Protein AF-A0A9P1IBU9-F1 (afdb_monomer)

pLDDT: mean 77.07, std 14.39, range [34.91, 93.94]

Secondary structure (DSSP, 8-state):
--HHHHHTS-TTS--------HHHHHHHHTTS---HHHHHHHHHHHHHHHTT--HHHHHHHHHHHHHHHHHHTS----PPBPSSSSSBPPTT-TT---HHHHHHHHHHHT--BTTTTB--SS-TTSTT--

Organism: NCBI:txid860376

Sequence (130 aa):
MDPLEVSKQPHWISKPYFRLSEVAKESITQNGEQTFREKQKQKLAETAQAQGISMKKARKRERRQLCGKRVLEIKRAKFPPCSRCAQPAGQNCSLERCKKCCRFKCKHEKLDCKAHRYIFSENAEIAENC

Radius of gyration: 29.32 Å; Cα contacts (8 Å, |Δi|>4): 101; chains: 1; bounding box: 46×49×68 Å

Structure (mmCIF, N/CA/C/O backbone):
data_AF-A0A9P1IBU9-F1
#
_entry.id   AF-A0A9P1IBU9-F1
#
loop_
_atom_site.group_PDB
_atom_site.id
_atom_site.type_symbol
_atom_site.label_atom_id
_atom_site.label_alt_id
_atom_site.label_comp_id
_atom_site.label_asym_id
_atom_site.label_entity_id
_atom_site.label_seq_id
_atom_site.pdbx_PDB_ins_code
_atom_site.Cartn_x
_atom_site.Cartn_y
_atom_site.Cartn_z
_atom_site.occupancy
_atom_site.B_iso_or_equiv
_atom_site.auth_seq_id
_atom_site.auth_comp_id
_atom_site.auth_asym_id
_atom_site.auth_atom_id
_atom_site.pdbx_PDB_model_num
ATOM 1 N N . MET A 1 1 ? -6.271 32.875 24.740 1.00 63.75 1 MET A N 1
ATOM 2 C CA . MET A 1 1 ? -7.180 31.782 24.341 1.00 63.75 1 MET A CA 1
ATOM 3 C C . MET A 1 1 ? -7.237 30.797 25.486 1.00 63.75 1 MET A C 1
ATOM 5 O O . MET A 1 1 ? -6.176 30.341 25.897 1.00 63.75 1 MET A O 1
ATOM 9 N N . ASP A 1 2 ? -8.420 30.534 26.032 1.00 74.81 2 ASP A N 1
ATOM 10 C CA . ASP A 1 2 ? -8.591 29.551 27.103 1.00 74.81 2 ASP A CA 1
ATOM 11 C C . ASP A 1 2 ? -8.361 28.128 26.540 1.00 74.81 2 ASP A C 1
ATOM 13 O O . ASP A 1 2 ? -9.052 27.725 25.596 1.00 74.81 2 ASP A O 1
ATOM 17 N N . PR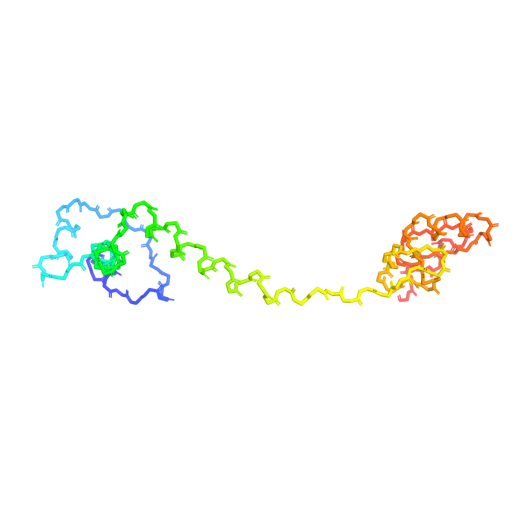O A 1 3 ? -7.393 27.348 27.066 1.00 70.88 3 PRO A N 1
ATOM 18 C CA . PRO A 1 3 ? -7.152 25.970 26.634 1.00 70.88 3 PRO A CA 1
ATOM 19 C C . PRO A 1 3 ? -8.393 25.069 26.708 1.00 70.88 3 PRO A C 1
ATOM 21 O O . PRO A 1 3 ? -8.520 24.138 25.906 1.00 70.88 3 PRO A O 1
ATOM 24 N N . LEU A 1 4 ? -9.315 25.338 27.640 1.00 72.69 4 LEU A N 1
ATOM 25 C CA . LEU A 1 4 ? -10.551 24.570 27.793 1.00 72.69 4 LEU A CA 1
ATOM 26 C C . LEU A 1 4 ? -11.506 24.799 26.622 1.00 72.69 4 LEU A C 1
ATOM 28 O O . LEU A 1 4 ? -12.096 23.848 26.111 1.00 72.69 4 LEU A O 1
ATOM 32 N N . GLU A 1 5 ? -11.619 26.033 26.148 1.00 76.12 5 GLU A N 1
ATOM 33 C CA . GLU A 1 5 ? -12.471 26.391 25.015 1.00 76.12 5 GLU A CA 1
ATOM 34 C C . GLU A 1 5 ? -11.946 25.785 23.704 1.00 76.12 5 GLU A C 1
ATOM 36 O O . GLU A 1 5 ? -12.693 25.153 22.955 1.00 76.12 5 GLU A O 1
ATOM 41 N N . VAL 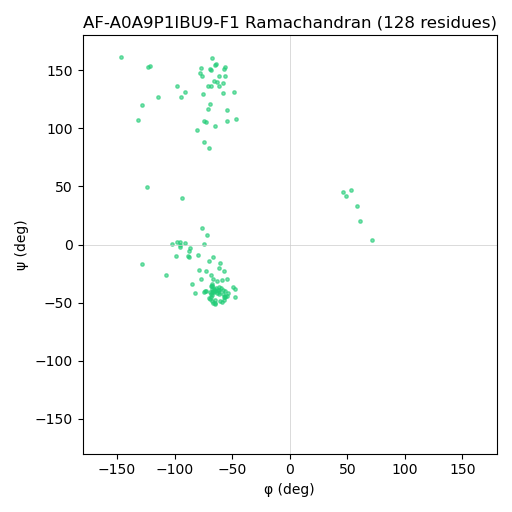A 1 6 ? -10.628 25.852 23.481 1.00 75.06 6 VAL A N 1
ATOM 42 C CA . VAL A 1 6 ? -9.962 25.233 22.318 1.00 75.06 6 VAL A CA 1
ATOM 43 C C . VAL A 1 6 ? -10.144 23.711 22.313 1.00 75.06 6 VAL A C 1
ATOM 45 O O . VAL A 1 6 ? -10.333 23.088 21.263 1.00 75.06 6 VAL A O 1
ATOM 48 N N . SER A 1 7 ? -10.134 23.083 23.492 1.00 71.06 7 SER A N 1
ATOM 49 C CA . SER A 1 7 ? -10.332 21.636 23.609 1.00 71.06 7 SER A CA 1
ATOM 50 C C . SER A 1 7 ? -11.720 21.182 23.132 1.00 71.06 7 SER A C 1
ATOM 52 O O . SER A 1 7 ? -11.822 20.101 22.542 1.00 71.06 7 SER A O 1
ATOM 54 N N . LYS A 1 8 ? -12.753 22.024 23.287 1.00 75.38 8 LYS A N 1
ATOM 55 C CA . LYS A 1 8 ? -14.153 21.743 22.917 1.00 75.38 8 LYS A CA 1
ATOM 56 C C . LYS A 1 8 ? -14.447 21.910 21.423 1.00 75.38 8 LYS A C 1
ATOM 58 O O . LYS A 1 8 ? -15.511 21.508 20.964 1.00 75.38 8 LYS A O 1
ATOM 63 N N . GLN A 1 9 ? -13.514 22.459 20.645 1.00 77.00 9 GLN A N 1
ATOM 64 C CA . GLN A 1 9 ? -13.711 22.657 19.208 1.00 77.00 9 GLN A CA 1
ATOM 65 C C . GLN A 1 9 ? -13.843 21.323 18.438 1.00 77.00 9 GLN A C 1
ATOM 67 O O . GLN A 1 9 ? -13.301 20.295 18.872 1.00 77.00 9 GLN A O 1
ATOM 72 N N . PRO A 1 10 ? -14.516 21.315 17.272 1.00 78.25 10 PRO A N 1
ATOM 73 C CA . PRO A 1 10 ? -14.648 20.126 16.435 1.00 78.25 10 PRO A CA 1
ATOM 74 C C . PRO A 1 10 ? -13.305 19.511 16.020 1.00 78.25 10 PRO A C 1
ATOM 76 O O . PRO A 1 10 ? -12.303 20.203 15.852 1.00 78.25 10 PRO A O 1
ATOM 79 N N . HIS A 1 11 ? -13.285 18.193 15.807 1.00 74.12 11 HIS A N 1
ATOM 80 C CA . HIS A 1 11 ? -12.054 17.447 15.510 1.00 74.12 11 HIS A CA 1
ATOM 81 C C . HIS A 1 11 ? -11.452 17.732 14.119 1.00 74.12 11 HIS A C 1
ATOM 83 O O . HIS A 1 11 ? -10.327 17.317 13.855 1.00 74.12 11 HIS A O 1
ATOM 89 N N . TRP A 1 12 ? -12.204 18.366 13.213 1.00 82.00 12 TRP A N 1
ATOM 90 C CA . TRP A 1 12 ? -11.754 18.732 11.863 1.00 82.00 12 TRP A CA 1
ATOM 91 C C . TRP A 1 12 ? -11.065 20.100 11.801 1.00 82.00 12 TRP A C 1
ATOM 93 O O . TRP A 1 12 ? -10.541 20.469 10.755 1.00 82.00 12 TRP A O 1
ATOM 103 N N . ILE A 1 13 ? -11.049 20.847 12.908 1.00 81.50 13 ILE A N 1
ATOM 104 C CA . ILE A 1 13 ? -10.257 22.070 13.046 1.00 81.50 13 ILE A CA 1
ATOM 105 C C . ILE A 1 13 ? -8.894 21.683 13.620 1.00 81.50 13 ILE A C 1
ATOM 107 O O . ILE A 1 13 ? -8.810 20.947 14.607 1.00 81.50 13 ILE A O 1
ATOM 111 N N . SER A 1 14 ? -7.815 22.172 13.008 1.00 77.75 14 SER A N 1
ATOM 112 C CA . SER A 1 14 ? -6.459 21.988 13.523 1.00 77.75 14 SER A CA 1
ATOM 113 C C . SER A 1 14 ? -6.315 22.706 14.864 1.00 77.75 14 SER A C 1
ATOM 115 O O . SER A 1 14 ? -6.181 23.929 14.913 1.00 77.75 14 SER A O 1
ATOM 117 N N . LYS A 1 15 ? -6.357 21.943 15.960 1.00 77.56 15 LYS A N 1
ATOM 118 C CA . LYS A 1 15 ? -6.180 22.491 17.305 1.00 77.56 15 LYS A CA 1
ATOM 119 C C . LYS A 1 15 ? -4.701 22.813 17.541 1.00 77.56 15 LYS A C 1
ATOM 121 O O . LYS A 1 15 ? -3.865 21.930 17.327 1.00 77.56 15 LYS A O 1
ATOM 126 N N . PRO A 1 16 ? -4.357 24.022 18.011 1.00 77.81 16 PRO A N 1
ATOM 127 C CA . PRO A 1 16 ? -3.016 24.293 18.517 1.00 77.81 16 PRO A CA 1
ATOM 128 C C . PRO A 1 16 ? -2.686 23.334 19.672 1.00 77.81 16 PRO A C 1
ATOM 130 O O . PRO A 1 16 ? -3.540 23.007 20.500 1.00 77.81 16 PRO A O 1
ATOM 133 N N . TYR A 1 17 ? -1.449 22.834 19.700 1.00 71.88 17 TYR A N 1
ATOM 134 C CA . TYR A 1 17 ? -1.026 21.852 20.696 1.00 71.88 17 TYR A CA 1
ATOM 135 C C . TYR A 1 17 ? -0.819 22.522 22.058 1.00 71.88 17 TYR A C 1
ATOM 137 O O . TYR A 1 17 ? 0.178 23.207 22.279 1.00 71.88 17 TYR A O 1
ATOM 145 N N . PHE A 1 18 ? -1.743 22.278 22.988 1.00 70.19 18 PHE A N 1
ATOM 146 C CA . PHE A 1 18 ? -1.601 22.645 24.394 1.00 70.19 18 PHE A CA 1
ATOM 147 C C . PHE A 1 18 ? -1.528 21.383 25.251 1.00 70.19 18 PHE A C 1
ATOM 149 O O . PHE A 1 18 ? -2.407 20.520 25.194 1.00 70.19 18 PHE A O 1
ATOM 156 N N . ARG A 1 19 ? -0.490 21.269 26.084 1.00 71.19 19 ARG A N 1
ATOM 157 C CA . ARG A 1 19 ? -0.448 20.244 27.130 1.00 71.19 19 ARG A CA 1
ATOM 158 C C . ARG A 1 19 ? -1.283 20.749 28.310 1.00 71.19 19 ARG A C 1
ATOM 160 O O . ARG A 1 19 ? -0.793 21.545 29.102 1.00 71.19 19 ARG A O 1
ATOM 167 N N . LEU A 1 20 ? -2.537 20.307 28.413 1.00 67.44 20 LEU A N 1
ATOM 168 C CA . LEU A 1 20 ? -3.380 20.628 29.569 1.00 67.44 20 LEU A CA 1
ATOM 169 C C . LEU A 1 20 ? -2.820 19.984 30.849 1.00 67.44 20 LEU A C 1
ATOM 171 O O . LEU A 1 20 ? -2.359 18.837 30.819 1.00 67.44 20 LEU A O 1
ATOM 175 N N . SER A 1 21 ? -2.882 20.718 31.963 1.00 71.31 21 SER A N 1
ATOM 176 C CA . SER A 1 21 ? -2.648 20.179 33.308 1.00 71.31 21 SER A CA 1
ATOM 177 C C . SER A 1 21 ? -3.724 19.143 33.659 1.00 71.31 21 SER A C 1
ATOM 179 O O . SER A 1 21 ? -4.819 19.179 33.100 1.00 71.31 21 SER A O 1
ATOM 181 N N . GLU A 1 22 ? -3.433 18.205 34.568 1.00 62.44 22 GLU A N 1
ATOM 182 C CA . GLU A 1 22 ? -4.385 17.139 34.944 1.00 62.44 22 GLU A CA 1
ATOM 183 C C . GLU A 1 22 ? -5.733 17.709 35.430 1.00 62.44 22 GLU A C 1
ATOM 185 O O . GLU A 1 22 ? -6.782 17.265 34.973 1.00 62.44 22 GLU A O 1
ATOM 190 N N . VAL A 1 23 ? -5.707 18.801 36.202 1.00 58.69 23 VAL A N 1
ATOM 191 C CA . VAL A 1 23 ? -6.901 19.528 36.680 1.00 58.69 23 VAL A CA 1
ATOM 192 C C . VAL A 1 23 ? -7.765 20.055 35.523 1.00 58.69 23 VAL A C 1
ATOM 194 O O . VAL A 1 23 ? -8.992 20.023 35.578 1.00 58.69 23 VAL A O 1
ATOM 197 N N . ALA A 1 24 ? -7.136 20.510 34.436 1.00 61.62 24 ALA A N 1
ATOM 198 C CA . ALA A 1 24 ? -7.848 20.993 33.257 1.00 61.62 24 ALA A CA 1
ATOM 199 C C . ALA A 1 24 ? -8.360 19.848 32.361 1.00 61.62 24 ALA A C 1
ATOM 201 O O . ALA A 1 24 ? -9.300 20.035 31.595 1.00 61.62 24 ALA A O 1
ATOM 202 N N . LYS A 1 25 ? -7.776 18.645 32.449 1.00 62.59 25 LYS A N 1
ATOM 203 C CA . LYS A 1 25 ? -8.345 17.447 31.807 1.00 62.59 25 LYS A CA 1
ATOM 204 C C . LYS A 1 25 ? -9.585 16.969 32.555 1.00 62.59 25 LYS A C 1
ATOM 206 O O . LYS A 1 25 ? -10.567 16.605 31.915 1.00 62.59 25 LYS A O 1
ATOM 211 N N . GLU A 1 26 ? -9.540 17.016 33.884 1.00 59.84 26 GLU A N 1
ATOM 212 C CA . GLU A 1 26 ? -10.663 16.667 34.752 1.00 59.84 26 GLU A CA 1
ATOM 213 C C . GLU A 1 26 ? -11.852 17.609 34.533 1.00 59.84 26 GLU A C 1
ATOM 215 O O . GLU A 1 26 ? -12.977 17.130 34.394 1.00 59.84 26 GLU A O 1
ATOM 220 N N . SER A 1 27 ? -11.624 18.920 34.384 1.00 60.50 27 SER A N 1
ATOM 221 C CA . SER A 1 27 ? -12.697 19.896 34.132 1.00 60.50 27 SER A CA 1
ATOM 222 C C . SER A 1 27 ? -13.364 19.770 32.756 1.00 60.50 27 SER A C 1
ATOM 224 O O . SER A 1 27 ? -14.545 20.080 32.615 1.00 60.50 27 SER A O 1
ATOM 226 N N . ILE A 1 28 ? -12.670 19.235 31.746 1.00 60.06 28 ILE A N 1
ATOM 227 C CA . ILE A 1 28 ? -13.284 18.873 30.454 1.00 60.06 28 ILE A CA 1
ATOM 228 C C . ILE A 1 28 ? -14.253 17.693 30.628 1.00 60.06 28 ILE A C 1
ATOM 230 O O . ILE A 1 28 ? -15.296 17.647 29.981 1.00 60.06 28 ILE A O 1
ATOM 234 N N . THR A 1 29 ? -13.927 16.751 31.514 1.00 59.31 29 THR A N 1
ATOM 235 C CA . THR A 1 29 ? -14.750 15.567 31.818 1.00 59.31 29 THR A CA 1
ATOM 236 C C . THR A 1 29 ? -15.790 15.782 32.924 1.00 59.31 29 THR A C 1
ATOM 238 O O . THR A 1 29 ? -16.661 14.934 33.105 1.00 59.31 29 THR A O 1
ATOM 241 N N . GLN A 1 30 ? -15.742 16.907 33.649 1.00 56.25 30 GLN A N 1
ATOM 242 C CA . GLN A 1 30 ? -16.601 17.192 34.812 1.00 56.25 30 GLN A CA 1
ATOM 243 C C . GLN A 1 30 ? -18.102 17.224 34.493 1.00 56.25 30 GLN A C 1
ATOM 245 O O . GLN A 1 30 ? -18.911 16.986 35.384 1.00 56.25 30 GLN A O 1
ATOM 250 N N . ASN A 1 31 ? -18.496 17.413 33.231 1.00 54.59 31 ASN A N 1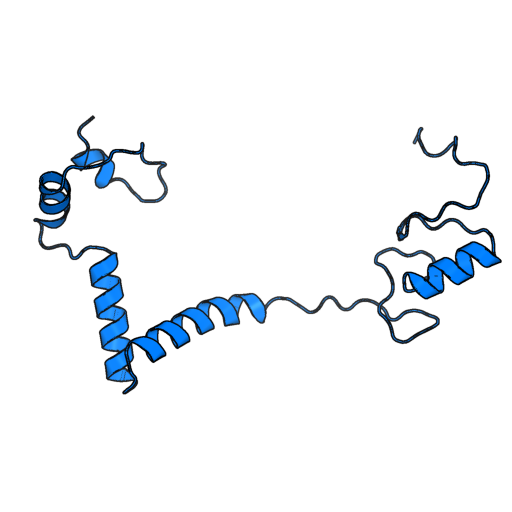
ATOM 251 C CA . ASN A 1 31 ? -19.903 17.365 32.815 1.00 54.59 31 ASN A CA 1
ATOM 252 C C . ASN A 1 31 ? -20.475 15.934 32.707 1.00 54.59 31 ASN A C 1
ATOM 254 O O . ASN A 1 31 ? -21.518 15.734 32.088 1.00 54.59 31 ASN A O 1
ATOM 258 N N . GLY A 1 32 ? -19.792 14.918 33.249 1.00 54.69 32 GLY A N 1
ATOM 259 C CA . GLY A 1 32 ? -20.234 13.520 33.182 1.00 54.69 32 GLY A CA 1
ATOM 260 C C . GLY A 1 32 ? -20.119 12.901 31.785 1.00 54.69 32 GLY A C 1
ATOM 261 O O . GLY A 1 32 ? -20.504 11.749 31.573 1.00 54.69 32 GLY A O 1
ATOM 262 N N . GLU A 1 33 ? -19.564 13.636 30.819 1.00 60.12 33 GLU A N 1
ATOM 263 C CA . GLU A 1 33 ? -19.248 13.085 29.515 1.00 60.12 33 GLU A CA 1
ATOM 264 C C . GLU A 1 33 ? -18.040 12.166 29.632 1.00 60.12 33 GLU A C 1
ATOM 266 O O . GLU A 1 33 ? -16.892 12.598 29.732 1.00 60.12 33 GLU A O 1
ATOM 271 N N . GLN A 1 34 ? -18.323 10.865 29.563 1.00 61.62 34 GLN A N 1
ATOM 272 C CA . GLN A 1 34 ? -17.300 9.853 29.360 1.00 61.62 34 GLN A CA 1
ATOM 273 C C . GLN A 1 34 ? -16.396 10.267 28.203 1.00 61.62 34 GLN A C 1
ATOM 275 O O . GLN A 1 34 ? -16.863 10.604 27.103 1.00 61.62 34 GLN A O 1
ATOM 280 N N . THR A 1 35 ? -15.091 10.187 28.436 1.00 71.75 35 THR A N 1
ATOM 281 C CA . THR A 1 35 ? -14.107 10.451 27.395 1.00 71.75 35 THR A CA 1
ATOM 282 C C . THR A 1 35 ? -14.368 9.543 26.195 1.00 71.75 35 THR A C 1
ATOM 284 O O . THR A 1 35 ? -14.854 8.416 26.324 1.00 71.75 35 THR A O 1
ATOM 287 N N . PHE A 1 36 ? -13.983 9.986 24.995 1.00 70.56 36 PHE A N 1
ATOM 288 C CA . PHE A 1 36 ? -14.056 9.144 23.794 1.00 70.56 36 PHE A CA 1
ATOM 289 C C . PHE A 1 36 ? -13.423 7.756 24.020 1.00 70.56 36 PHE A C 1
ATOM 291 O O . PHE A 1 36 ? -13.937 6.742 23.549 1.00 70.56 36 PHE A O 1
ATOM 298 N N . ARG A 1 37 ? -12.334 7.699 24.800 1.00 72.25 37 ARG A N 1
ATOM 299 C CA . ARG A 1 37 ? -11.652 6.451 25.169 1.00 72.25 37 ARG A CA 1
ATOM 300 C C . ARG A 1 37 ? -12.504 5.549 26.063 1.00 72.25 37 ARG A C 1
ATOM 302 O O . ARG A 1 37 ? -12.490 4.335 25.866 1.00 72.25 37 ARG A O 1
ATOM 309 N N . GLU A 1 38 ? -13.232 6.107 27.023 1.00 79.50 38 GLU A N 1
ATOM 310 C CA . GLU A 1 38 ? -14.129 5.350 27.904 1.00 79.50 38 GLU A CA 1
ATOM 311 C C . GLU A 1 38 ? -15.350 4.831 27.157 1.00 79.50 38 GLU A C 1
ATOM 313 O O . GLU A 1 38 ? -15.616 3.631 27.229 1.00 79.50 38 GLU A O 1
ATOM 318 N N . LYS A 1 39 ? -16.000 5.676 26.344 1.00 82.12 39 LYS A N 1
ATOM 319 C CA . LYS A 1 39 ? -17.105 5.265 25.459 1.00 82.12 39 LYS A CA 1
ATOM 320 C C . LYS A 1 39 ? -16.675 4.106 24.554 1.00 82.12 39 LYS A C 1
ATOM 322 O O . LYS A 1 39 ? -17.373 3.103 24.417 1.00 82.12 39 LYS A O 1
ATOM 327 N N . GLN A 1 40 ? -15.470 4.191 23.981 1.00 81.31 40 GLN A N 1
ATOM 328 C CA . GLN A 1 40 ? 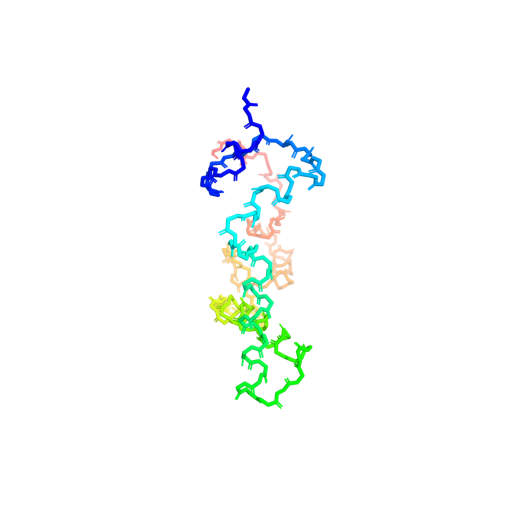-14.920 3.126 23.141 1.00 81.31 40 GLN A CA 1
ATOM 329 C C . GLN A 1 40 ? -14.615 1.844 23.937 1.00 81.31 40 GLN A C 1
ATOM 331 O O . GLN A 1 40 ? -14.842 0.737 23.445 1.00 81.31 40 GLN A O 1
ATOM 336 N N . LYS A 1 41 ? -14.119 1.968 25.176 1.00 86.12 41 LYS A N 1
ATOM 337 C CA . LYS A 1 41 ? -13.861 0.825 26.064 1.00 86.12 41 LYS A CA 1
ATOM 338 C C . LYS A 1 41 ? -15.160 0.119 26.468 1.00 86.12 41 LYS A C 1
ATOM 340 O O . LYS A 1 41 ? -15.165 -1.110 26.483 1.00 86.12 41 LYS A O 1
ATOM 345 N N . GLN A 1 42 ? -16.224 0.868 26.756 1.00 86.81 42 GLN A N 1
ATOM 346 C CA . GLN A 1 42 ? -17.544 0.328 27.098 1.00 86.81 42 GLN A CA 1
ATOM 347 C C . GLN A 1 42 ? -18.181 -0.396 25.916 1.00 86.81 42 GLN A C 1
ATOM 349 O O . GLN A 1 42 ? -18.487 -1.577 26.032 1.00 86.81 42 GLN A O 1
ATOM 354 N N . LYS A 1 43 ? -18.222 0.235 24.738 1.00 87.00 43 LYS A N 1
ATOM 355 C CA . LYS A 1 43 ? -18.719 -0.396 23.504 1.00 87.00 43 LYS A CA 1
ATOM 356 C C . LYS A 1 43 ? -18.022 -1.725 23.195 1.00 87.00 43 LYS A C 1
ATOM 358 O O . LYS A 1 43 ? -18.635 -2.712 22.783 1.00 87.00 43 LYS A O 1
ATOM 363 N N . LEU A 1 44 ? -16.706 -1.767 23.394 1.00 87.56 44 LEU A N 1
ATOM 364 C CA . LEU A 1 44 ? -15.923 -2.983 23.218 1.00 87.56 44 LEU A CA 1
ATOM 365 C C . LEU A 1 44 ? -16.257 -4.051 24.275 1.00 87.56 44 LEU A C 1
ATOM 367 O O . LEU A 1 44 ? -16.224 -5.240 23.956 1.00 87.56 44 LEU A O 1
ATOM 371 N N . ALA A 1 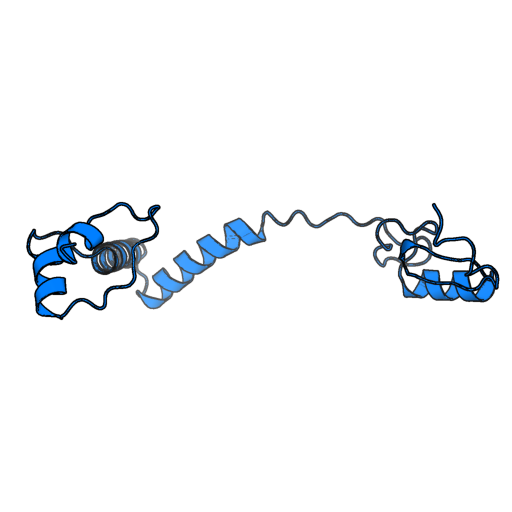45 ? -16.554 -3.644 25.511 1.00 89.06 45 ALA A N 1
ATOM 372 C CA . ALA A 1 45 ? -16.961 -4.542 26.588 1.00 89.06 45 ALA A CA 1
ATOM 373 C C . ALA A 1 45 ? -18.342 -5.152 26.329 1.00 89.06 45 ALA A C 1
ATOM 375 O O . ALA A 1 45 ? -18.480 -6.369 26.414 1.00 89.06 45 ALA A O 1
ATOM 376 N N . GLU A 1 46 ? -19.311 -4.347 25.899 1.00 91.12 46 GLU A N 1
ATOM 377 C CA . GLU A 1 46 ? -20.630 -4.814 25.451 1.00 91.12 46 GLU A CA 1
ATOM 378 C C . GLU A 1 46 ? -20.495 -5.814 24.299 1.00 91.12 46 GLU A C 1
ATOM 380 O O . GLU A 1 46 ? -21.071 -6.899 24.326 1.00 91.12 46 GLU A O 1
ATOM 385 N N . THR A 1 47 ? -19.642 -5.506 23.315 1.00 86.00 47 THR A N 1
ATOM 386 C CA . THR A 1 47 ? -19.367 -6.412 22.189 1.00 86.00 47 THR A CA 1
ATOM 387 C C . THR A 1 47 ? -18.749 -7.733 22.656 1.00 86.00 47 THR A C 1
ATOM 389 O O . THR A 1 47 ? -19.055 -8.792 22.108 1.00 86.00 47 THR A O 1
ATOM 392 N N . ALA A 1 48 ? -17.857 -7.688 23.647 1.00 90.62 48 ALA A N 1
ATOM 393 C CA . ALA A 1 48 ? -17.218 -8.874 24.204 1.00 90.62 48 ALA A CA 1
ATOM 394 C C . ALA A 1 48 ? -18.218 -9.754 24.972 1.00 90.62 48 ALA A C 1
ATOM 396 O O . ALA A 1 48 ? -18.211 -10.971 24.779 1.00 90.62 48 ALA A O 1
ATOM 397 N N . GLN A 1 49 ? -19.097 -9.139 25.771 1.00 90.50 49 GLN A N 1
ATOM 398 C CA . GLN A 1 49 ? -20.170 -9.816 26.503 1.00 90.50 49 GLN A CA 1
ATOM 399 C C . GLN A 1 49 ? -21.193 -10.442 25.552 1.00 90.50 49 GLN A C 1
ATOM 401 O O . GLN A 1 49 ? -21.431 -11.644 25.632 1.00 90.50 49 GLN A O 1
ATOM 406 N N . ALA A 1 50 ? -21.711 -9.675 24.588 1.00 90.00 50 ALA A N 1
ATOM 407 C CA . ALA A 1 50 ? -22.682 -10.156 23.604 1.00 90.00 50 ALA A CA 1
ATOM 408 C C . ALA A 1 50 ? -22.156 -11.336 22.769 1.00 90.00 50 ALA A C 1
ATOM 410 O O . ALA A 1 50 ? -22.919 -12.192 22.334 1.00 90.00 50 ALA A O 1
ATOM 411 N N . GLN A 1 51 ? -20.842 -11.393 22.535 1.00 87.44 51 GLN A N 1
ATOM 412 C CA . GLN A 1 51 ? -20.201 -12.465 21.771 1.00 87.44 51 GLN A CA 1
ATOM 413 C C . GLN A 1 51 ? -19.631 -13.591 22.647 1.00 87.44 51 GLN A C 1
ATOM 415 O O . GLN A 1 51 ? -19.066 -14.535 22.093 1.00 87.44 51 GLN A O 1
ATOM 420 N N . GLY A 1 52 ? -19.710 -13.489 23.980 1.00 90.75 52 GLY A N 1
ATOM 421 C CA . GLY A 1 52 ? -19.143 -14.475 24.906 1.00 90.75 52 GLY A CA 1
ATOM 422 C C . GLY A 1 52 ? -17.630 -14.675 24.746 1.00 90.75 52 GLY A C 1
ATOM 423 O O . GLY A 1 52 ? -17.120 -15.786 24.881 1.00 90.75 52 GLY A O 1
ATOM 424 N N . ILE A 1 53 ? -16.887 -13.624 24.383 1.00 90.19 53 ILE A N 1
ATOM 425 C CA . ILE A 1 53 ? -15.443 -13.701 24.121 1.00 90.19 53 ILE A CA 1
ATOM 426 C C . ILE A 1 53 ? -14.649 -12.770 25.030 1.00 90.19 53 ILE A C 1
ATOM 428 O O . ILE A 1 53 ? -15.106 -11.710 25.433 1.00 90.19 53 ILE A O 1
ATOM 432 N N . SER A 1 54 ? -13.384 -13.118 25.274 1.00 91.12 54 SER A N 1
ATOM 433 C CA . SER A 1 54 ? -12.443 -12.224 25.956 1.00 91.12 54 SER A CA 1
ATOM 434 C C . SER A 1 54 ? -12.316 -10.869 25.245 1.00 91.12 54 SER A C 1
ATOM 436 O O . SER A 1 54 ? -12.243 -10.801 24.012 1.00 91.12 54 SER A O 1
ATOM 438 N N . MET A 1 55 ? -12.130 -9.802 26.031 1.00 88.88 55 MET A N 1
ATOM 439 C CA . MET A 1 55 ? -11.814 -8.447 25.559 1.00 88.88 55 MET A CA 1
ATOM 440 C C . MET A 1 55 ? -10.679 -8.417 24.528 1.00 88.88 55 MET A C 1
ATOM 442 O O . MET A 1 55 ? -10.733 -7.673 23.548 1.00 88.88 55 MET A O 1
ATOM 446 N N . LYS A 1 56 ? -9.648 -9.256 24.700 1.00 88.19 56 LYS A N 1
ATOM 447 C CA . LYS A 1 56 ? -8.517 -9.342 23.760 1.00 88.19 56 LYS A CA 1
ATOM 448 C C . LYS A 1 56 ? -8.962 -9.867 22.391 1.00 88.19 56 LYS A C 1
ATOM 450 O O . LYS A 1 56 ? -8.492 -9.390 21.356 1.00 88.19 56 LYS A O 1
ATOM 455 N N . LYS A 1 57 ? -9.887 -10.830 22.377 1.00 86.44 57 LYS A N 1
ATOM 456 C CA . LYS A 1 57 ? -10.444 -11.434 21.159 1.00 86.44 57 LYS A CA 1
ATOM 457 C C . LYS A 1 57 ? -11.413 -10.473 20.463 1.00 86.44 57 LYS A C 1
ATOM 459 O O . LYS A 1 57 ? -11.318 -10.340 19.244 1.00 86.44 57 LYS A O 1
ATOM 464 N N . ALA A 1 58 ? -12.235 -9.742 21.221 1.00 88.31 58 ALA A N 1
ATOM 465 C CA . ALA A 1 58 ? -13.097 -8.679 20.696 1.00 88.31 58 ALA A CA 1
ATOM 466 C C . ALA A 1 58 ? -12.274 -7.576 20.003 1.00 88.31 58 ALA A C 1
ATOM 468 O O . ALA A 1 58 ? -12.490 -7.306 18.821 1.00 88.31 58 ALA A O 1
ATOM 469 N N . ARG A 1 59 ? -11.219 -7.063 20.663 1.00 88.25 59 ARG A N 1
ATOM 470 C CA . ARG A 1 59 ? -10.287 -6.070 20.075 1.00 88.25 59 ARG A CA 1
ATOM 471 C C . ARG A 1 59 ? -9.653 -6.562 18.779 1.00 88.25 59 ARG A C 1
ATOM 473 O O . ARG A 1 59 ? -9.528 -5.821 17.805 1.00 88.25 59 ARG A O 1
ATOM 480 N N . LYS A 1 60 ? -9.213 -7.824 18.764 1.00 87.75 60 LYS A N 1
ATOM 481 C CA . LYS A 1 60 ? -8.578 -8.432 17.588 1.00 87.75 60 LYS A CA 1
ATOM 482 C C . LYS A 1 60 ? -9.561 -8.550 16.423 1.00 87.75 60 LYS A C 1
ATOM 484 O O . LYS A 1 60 ? -9.168 -8.332 15.279 1.00 87.75 60 LYS A O 1
ATOM 489 N N . ARG A 1 61 ? -10.819 -8.898 16.702 1.00 84.06 61 ARG A N 1
ATOM 490 C CA . ARG A 1 61 ? -11.881 -9.040 15.700 1.00 84.06 61 ARG A CA 1
ATOM 491 C C . ARG A 1 61 ? -12.279 -7.688 15.106 1.00 84.06 61 ARG A C 1
ATOM 493 O O . ARG A 1 61 ? -12.290 -7.580 13.886 1.00 84.06 61 ARG A O 1
ATOM 500 N N . GLU A 1 62 ? -12.496 -6.666 15.931 1.00 83.75 62 GLU A N 1
ATOM 501 C CA . GLU A 1 62 ? -12.780 -5.295 15.477 1.00 83.75 62 GLU A CA 1
ATOM 502 C C . GLU A 1 62 ? -11.661 -4.765 14.562 1.00 83.75 62 GLU A C 1
ATOM 504 O O . GLU A 1 62 ? -11.913 -4.336 13.434 1.00 83.75 62 GLU A O 1
ATOM 509 N N . ARG A 1 63 ? -10.395 -4.919 14.979 1.00 82.00 63 ARG A N 1
ATOM 510 C CA . ARG A 1 63 ? -9.232 -4.553 14.153 1.00 82.00 63 ARG A CA 1
ATOM 511 C C . ARG A 1 63 ? -9.215 -5.294 12.813 1.00 82.00 63 ARG A C 1
ATOM 513 O O . ARG A 1 63 ? -8.935 -4.694 11.780 1.00 82.00 63 ARG A O 1
ATOM 520 N N . ARG A 1 64 ? -9.521 -6.596 12.813 1.00 79.75 64 ARG A N 1
ATOM 521 C CA . ARG A 1 64 ? -9.576 -7.407 11.586 1.00 79.75 64 ARG A CA 1
ATOM 522 C C . ARG A 1 64 ? -10.720 -7.001 10.663 1.00 79.75 64 ARG A C 1
ATOM 524 O O . ARG A 1 64 ? -10.515 -7.049 9.460 1.00 79.75 64 ARG A O 1
ATOM 531 N N . GLN A 1 65 ? -11.873 -6.573 11.176 1.00 75.19 65 GLN A N 1
ATOM 532 C CA . GLN A 1 65 ? -12.965 -6.055 10.340 1.00 75.19 65 GLN A CA 1
ATOM 533 C C . GLN A 1 65 ? -12.564 -4.751 9.629 1.00 75.19 65 GLN A C 1
ATOM 535 O O . GLN A 1 65 ? -12.825 -4.598 8.436 1.00 75.19 65 GLN A O 1
ATOM 540 N N . LEU A 1 66 ? -11.847 -3.855 10.319 1.00 62.62 66 LEU A N 1
ATOM 541 C CA . LEU A 1 66 ? -11.311 -2.612 9.737 1.00 62.62 66 LEU A CA 1
ATOM 542 C C . LEU A 1 66 ? -10.224 -2.855 8.676 1.00 62.62 66 LEU A C 1
ATOM 544 O O . LEU A 1 66 ? -10.048 -2.043 7.764 1.00 62.62 66 LEU A O 1
ATOM 548 N N . CYS A 1 67 ? -9.469 -3.948 8.798 1.00 59.12 67 CYS A N 1
ATOM 549 C CA . CYS A 1 67 ? -8.491 -4.366 7.792 1.00 59.12 67 CYS A CA 1
ATOM 550 C C . CYS A 1 67 ? -9.145 -5.146 6.643 1.00 59.12 67 CYS A C 1
ATOM 552 O O . CYS A 1 67 ? -8.828 -4.895 5.490 1.00 59.12 67 CYS A O 1
ATOM 554 N N . GLY A 1 68 ? -10.081 -6.052 6.933 1.00 57.19 68 GLY A N 1
ATOM 555 C CA . GLY A 1 68 ? -10.733 -6.913 5.945 1.00 57.19 68 GLY A CA 1
ATOM 556 C C . GLY A 1 68 ? -11.511 -6.128 4.894 1.00 57.19 68 GLY A C 1
ATOM 557 O O . GLY A 1 68 ? -11.376 -6.419 3.712 1.00 57.19 68 GLY A O 1
ATOM 558 N N . LYS A 1 69 ? -12.228 -5.068 5.298 1.00 57.81 69 LYS A N 1
ATOM 559 C CA . LYS A 1 69 ? -12.910 -4.173 4.348 1.00 57.81 69 LYS A CA 1
ATOM 560 C C . LYS A 1 69 ? -11.932 -3.476 3.390 1.00 57.81 69 LYS A C 1
ATOM 562 O O . LYS A 1 69 ? -12.216 -3.389 2.208 1.00 57.81 69 LYS A O 1
ATOM 567 N N . ARG A 1 70 ? -10.752 -3.060 3.872 1.00 53.28 70 ARG A N 1
ATOM 568 C CA . ARG A 1 70 ? -9.717 -2.410 3.042 1.00 53.28 70 ARG A CA 1
ATOM 569 C C . ARG A 1 70 ? -8.926 -3.378 2.159 1.00 53.28 70 ARG A C 1
ATOM 571 O O . ARG A 1 70 ? -8.447 -2.981 1.108 1.00 53.28 70 ARG A O 1
ATOM 578 N N . VAL A 1 71 ? -8.754 -4.630 2.588 1.00 55.19 71 VAL A N 1
ATOM 579 C CA . VAL A 1 71 ? -7.928 -5.621 1.872 1.00 55.19 71 VAL A CA 1
ATOM 580 C C . VAL A 1 71 ? -8.711 -6.325 0.764 1.00 55.19 71 VAL A C 1
ATOM 582 O O . VAL A 1 71 ? -8.135 -6.633 -0.276 1.00 55.19 71 VAL A O 1
ATOM 585 N N . LEU A 1 72 ? -10.013 -6.561 0.951 1.00 55.66 72 LEU A N 1
ATOM 586 C CA . LEU A 1 72 ? -10.843 -7.237 -0.054 1.00 55.66 72 LEU A CA 1
ATOM 587 C C . LEU A 1 72 ? -11.139 -6.359 -1.279 1.00 55.66 72 LEU A C 1
ATOM 589 O O . LEU A 1 72 ? -11.393 -6.885 -2.358 1.00 55.66 72 LEU A O 1
ATOM 593 N N . GLU A 1 73 ? -11.061 -5.037 -1.130 1.00 56.84 73 GLU A N 1
ATOM 594 C CA . GLU A 1 73 ? -11.327 -4.082 -2.210 1.00 56.84 73 GLU A CA 1
ATOM 595 C C . GLU A 1 73 ? -10.104 -3.779 -3.084 1.00 56.84 73 GLU A C 1
ATOM 597 O O . GLU A 1 73 ? -10.224 -3.088 -4.098 1.00 56.84 73 GLU A O 1
ATOM 602 N N . ILE A 1 74 ? -8.930 -4.338 -2.752 1.00 58.66 74 ILE A N 1
ATOM 603 C CA . ILE A 1 74 ? -7.786 -4.352 -3.666 1.00 58.66 74 ILE A CA 1
ATOM 604 C C . ILE A 1 74 ? -8.151 -5.316 -4.794 1.00 58.66 74 ILE A C 1
ATOM 606 O O . ILE A 1 74 ? -7.805 -6.500 -4.779 1.00 58.66 74 ILE A O 1
ATOM 610 N N . LYS A 1 75 ? -8.898 -4.798 -5.774 1.00 61.50 75 LYS A N 1
ATOM 611 C CA . LYS A 1 75 ? -9.126 -5.424 -7.071 1.00 61.50 75 LYS A CA 1
ATOM 612 C C . LYS A 1 75 ? -7.760 -5.883 -7.551 1.00 61.50 75 LYS A C 1
ATOM 614 O O . LYS A 1 75 ? -6.901 -5.057 -7.853 1.00 61.50 75 LYS A O 1
ATOM 619 N N . ARG A 1 76 ? -7.529 -7.198 -7.547 1.00 63.69 76 ARG A N 1
ATOM 620 C CA . ARG A 1 76 ? -6.304 -7.789 -8.085 1.00 63.69 76 ARG A CA 1
ATOM 621 C C . ARG A 1 76 ? -6.185 -7.270 -9.510 1.00 63.69 76 ARG A C 1
ATOM 623 O O . ARG A 1 76 ? -6.989 -7.660 -10.355 1.00 63.69 76 ARG A O 1
ATOM 630 N N . ALA A 1 77 ? -5.265 -6.337 -9.744 1.00 66.62 77 ALA A N 1
ATOM 631 C CA . ALA A 1 77 ? -5.044 -5.793 -11.070 1.00 66.62 77 ALA A CA 1
ATOM 632 C C . ALA A 1 77 ? -4.773 -6.985 -11.994 1.00 66.62 77 ALA A C 1
ATOM 634 O O . ALA A 1 77 ? -3.842 -7.760 -11.762 1.00 66.62 77 ALA A O 1
ATOM 635 N N . LYS A 1 78 ? -5.661 -7.202 -12.970 1.00 72.88 78 LYS A N 1
ATOM 636 C CA . LYS A 1 78 ? -5.511 -8.274 -13.953 1.00 72.88 78 LYS A CA 1
ATOM 637 C C . LYS A 1 78 ? -4.421 -7.830 -14.919 1.00 72.88 78 LYS A C 1
ATOM 639 O O . LYS A 1 78 ? -4.698 -7.147 -15.897 1.00 72.88 78 LYS A O 1
ATOM 644 N N . PHE A 1 79 ? -3.173 -8.147 -14.595 1.00 80.38 79 PHE A N 1
ATOM 645 C CA . PHE A 1 79 ? -2.068 -7.947 -15.522 1.00 80.38 79 PHE A CA 1
ATOM 646 C C . PHE A 1 79 ? -2.187 -8.967 -16.659 1.00 80.38 79 PHE A C 1
ATOM 648 O O . PHE A 1 79 ? -2.453 -10.141 -16.374 1.00 80.38 79 PHE A O 1
ATOM 655 N N . PRO A 1 80 ? -1.984 -8.560 -17.922 1.00 86.19 80 PRO A N 1
ATOM 656 C CA . PRO A 1 80 ? -1.930 -9.511 -19.019 1.00 86.19 80 PRO A CA 1
ATOM 657 C C . PRO A 1 80 ? -0.767 -10.496 -18.802 1.00 86.19 80 PRO A C 1
ATOM 659 O O . PRO A 1 80 ? 0.267 -10.112 -18.241 1.00 86.19 80 PRO A O 1
ATOM 662 N N . PRO A 1 81 ? -0.916 -11.773 -19.189 1.00 90.38 81 PRO A N 1
ATOM 663 C CA . PRO A 1 81 ? 0.171 -12.739 -19.107 1.00 90.38 81 PRO A CA 1
ATOM 664 C C . PRO A 1 81 ? 1.281 -12.387 -20.107 1.00 90.38 81 PRO A C 1
ATOM 666 O O . PRO A 1 81 ? 1.037 -11.808 -21.160 1.00 90.38 81 PRO A O 1
ATOM 669 N N . CYS A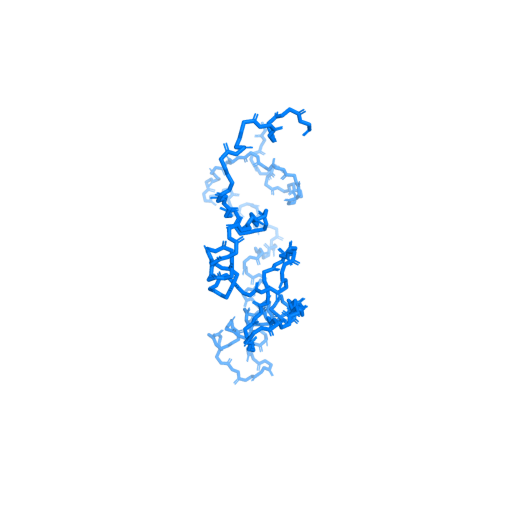 1 82 ? 2.521 -12.736 -19.779 1.00 93.31 82 CYS A N 1
ATOM 670 C CA . CYS A 1 82 ? 3.664 -12.546 -20.664 1.00 93.31 82 CYS A CA 1
ATOM 671 C C . CYS A 1 82 ? 3.571 -13.481 -21.882 1.00 93.31 82 CYS A C 1
ATOM 673 O O . CYS A 1 82 ? 3.357 -14.681 -21.742 1.00 93.31 82 CYS A O 1
ATOM 675 N N . SER A 1 83 ? 3.860 -12.966 -23.079 1.00 89.88 83 SER A N 1
ATOM 676 C CA . SER A 1 83 ? 3.802 -13.753 -24.326 1.00 89.88 83 SER A CA 1
ATOM 677 C C . SER A 1 83 ? 4.748 -14.966 -24.382 1.00 89.88 83 SER A C 1
ATOM 679 O O . SER A 1 83 ? 4.580 -15.835 -25.230 1.00 89.88 83 SER A O 1
ATOM 681 N N . ARG A 1 84 ? 5.756 -15.049 -23.498 1.00 91.25 84 ARG A N 1
ATOM 682 C CA . ARG A 1 84 ? 6.689 -16.194 -23.397 1.00 91.25 84 ARG A CA 1
ATOM 683 C C . ARG A 1 84 ? 6.466 -17.070 -22.160 1.00 91.25 84 ARG A C 1
ATOM 685 O O . ARG A 1 84 ? 6.877 -18.224 -22.165 1.00 91.25 84 ARG A O 1
ATOM 692 N N . CYS A 1 85 ? 5.909 -16.536 -21.074 1.00 91.25 85 CYS A N 1
ATOM 693 C CA . CYS A 1 85 ? 5.758 -17.282 -19.821 1.00 91.25 85 CYS A CA 1
ATOM 694 C C . CYS A 1 85 ? 4.488 -16.870 -19.074 1.00 91.25 85 CYS A C 1
ATOM 696 O O . CYS A 1 85 ? 3.987 -15.774 -19.260 1.00 91.25 85 CYS A O 1
ATOM 698 N N . ALA A 1 86 ? 4.012 -17.690 -18.138 1.00 88.31 86 ALA A N 1
ATOM 699 C CA . ALA A 1 86 ? 2.801 -17.390 -17.365 1.00 88.31 86 ALA A CA 1
ATOM 700 C C . ALA A 1 86 ? 2.961 -16.264 -16.312 1.00 88.31 86 ALA A C 1
ATOM 702 O O . ALA A 1 86 ? 2.071 -16.046 -15.493 1.00 88.31 86 ALA A O 1
ATOM 703 N N . GLN A 1 87 ? 4.096 -15.553 -16.287 1.00 90.12 87 GLN A N 1
ATOM 704 C CA . GLN A 1 87 ? 4.284 -14.408 -15.391 1.00 90.12 87 GLN A CA 1
ATOM 705 C C . GLN A 1 87 ? 3.543 -13.176 -15.928 1.00 90.12 87 GLN A C 1
ATOM 707 O O . GLN A 1 87 ? 3.429 -13.033 -17.143 1.00 90.12 87 GLN A O 1
ATOM 712 N N . PRO A 1 88 ? 3.100 -12.244 -15.068 1.00 91.06 88 PRO A N 1
ATOM 713 C CA . PRO A 1 88 ? 2.472 -11.009 -15.526 1.00 91.06 88 PRO A CA 1
ATOM 714 C C . PRO A 1 88 ? 3.438 -10.181 -16.387 1.00 91.06 88 PRO A C 1
ATOM 716 O O . PRO A 1 88 ? 4.626 -10.039 -16.066 1.00 91.06 88 PRO A O 1
ATOM 719 N N . ALA A 1 89 ? 2.928 -9.644 -17.492 1.00 92.06 89 ALA A N 1
ATOM 720 C CA . ALA A 1 89 ? 3.645 -8.698 -18.329 1.00 92.06 89 ALA A CA 1
ATOM 721 C C . ALA A 1 89 ? 3.817 -7.355 -17.604 1.00 92.06 89 ALA A C 1
ATOM 723 O O . ALA A 1 89 ? 3.009 -6.972 -16.753 1.00 92.06 89 ALA A O 1
ATOM 724 N N . GLY A 1 90 ? 4.896 -6.641 -17.933 1.00 87.38 90 GLY A N 1
ATOM 725 C CA . GLY A 1 90 ? 5.095 -5.283 -17.433 1.00 87.38 90 GLY A CA 1
ATOM 726 C C . GLY A 1 90 ? 3.997 -4.353 -17.949 1.00 87.38 90 GLY A C 1
ATOM 727 O O . GLY A 1 90 ? 3.608 -4.446 -19.114 1.00 87.38 90 GLY A O 1
ATOM 728 N N . GLN A 1 91 ? 3.512 -3.447 -17.097 1.00 85.50 91 GLN A N 1
ATOM 729 C CA . GLN A 1 91 ? 2.567 -2.414 -17.528 1.00 85.50 91 GLN A CA 1
ATOM 730 C C . GLN A 1 91 ? 3.192 -1.591 -18.657 1.00 85.50 91 GLN A C 1
ATOM 732 O O . GLN A 1 91 ? 4.335 -1.151 -18.541 1.00 85.50 91 GLN A O 1
ATOM 737 N N . ASN A 1 92 ? 2.445 -1.414 -19.747 1.00 86.06 92 ASN A N 1
ATOM 738 C CA . ASN A 1 92 ? 2.854 -0.655 -20.933 1.00 86.06 92 ASN A CA 1
ATOM 739 C C . ASN A 1 92 ? 4.105 -1.200 -21.652 1.00 86.06 92 ASN A C 1
ATOM 741 O O . ASN A 1 92 ? 4.754 -0.479 -22.408 1.00 86.06 92 ASN A O 1
ATOM 745 N N . CYS A 1 93 ? 4.475 -2.468 -21.437 1.00 90.31 93 CYS A N 1
ATOM 746 C CA . CYS A 1 93 ? 5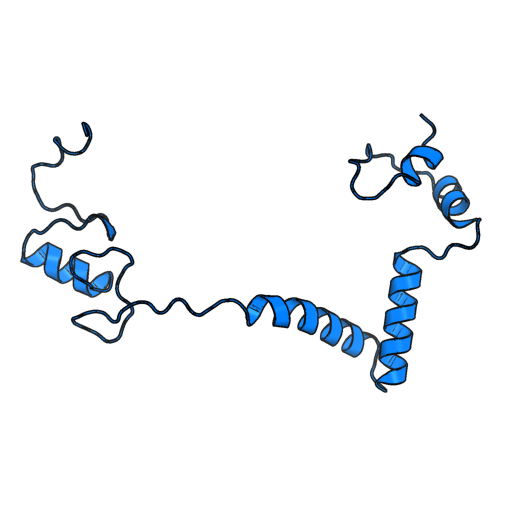.550 -3.094 -22.201 1.00 90.31 93 CYS A CA 1
ATOM 747 C C . CYS A 1 93 ? 5.102 -3.336 -23.647 1.00 90.31 93 CYS A C 1
ATOM 749 O O . CYS A 1 93 ? 4.242 -4.178 -23.880 1.00 90.31 93 CYS A O 1
ATOM 751 N N . SER A 1 94 ? 5.753 -2.684 -24.617 1.00 87.75 94 SER A N 1
ATOM 752 C CA . SER A 1 94 ? 5.478 -2.850 -26.057 1.00 87.75 94 SER A CA 1
ATOM 753 C C . SER A 1 94 ? 5.609 -4.294 -26.554 1.00 87.75 94 SER A C 1
ATOM 755 O O . SER A 1 94 ? 5.050 -4.648 -27.581 1.00 87.75 94 SER A O 1
ATOM 757 N N . LEU A 1 95 ? 6.365 -5.132 -25.836 1.00 88.12 95 LEU A N 1
ATOM 758 C CA . LEU A 1 95 ? 6.579 -6.542 -26.168 1.00 88.12 95 LEU A CA 1
ATOM 759 C C . LEU A 1 95 ? 5.659 -7.496 -25.388 1.00 88.12 95 LEU A C 1
ATOM 761 O O . LEU A 1 95 ? 5.843 -8.709 -25.501 1.00 88.12 95 LEU A O 1
ATOM 765 N N . GLU A 1 96 ? 4.753 -6.970 -24.551 1.00 91.75 96 GLU A N 1
ATOM 766 C CA . GLU A 1 96 ? 3.838 -7.735 -23.688 1.00 91.75 96 GLU A CA 1
ATOM 767 C C . GLU A 1 96 ? 4.556 -8.867 -22.933 1.00 91.75 96 GLU A C 1
ATOM 769 O O . GLU A 1 96 ? 4.145 -10.029 -22.901 1.00 91.75 96 GLU A O 1
ATOM 774 N N . ARG A 1 97 ? 5.725 -8.543 -22.368 1.00 93.12 97 ARG A N 1
ATOM 775 C CA . ARG A 1 97 ? 6.611 -9.506 -21.702 1.00 93.12 97 ARG A CA 1
ATOM 776 C C . ARG A 1 97 ? 6.897 -9.105 -20.269 1.00 93.12 97 ARG A C 1
ATOM 778 O O . ARG A 1 97 ? 6.914 -7.929 -19.916 1.00 93.12 97 ARG A O 1
ATOM 785 N N . CYS A 1 98 ? 7.180 -10.100 -19.430 1.00 93.94 98 CYS A N 1
ATOM 786 C CA . CYS A 1 98 ? 7.735 -9.856 -18.104 1.00 93.94 98 CYS A CA 1
ATOM 787 C C . CYS A 1 98 ? 9.164 -9.304 -18.226 1.00 93.94 98 CYS A C 1
ATOM 789 O O . CYS A 1 98 ? 9.843 -9.522 -19.233 1.00 93.94 98 CYS A O 1
ATOM 791 N N . LYS A 1 99 ? 9.668 -8.659 -17.170 1.00 92.31 99 LYS A N 1
ATOM 792 C CA . LYS A 1 99 ? 11.009 -8.046 -17.135 1.00 92.31 99 LYS A CA 1
ATOM 793 C C . LYS A 1 99 ? 12.124 -8.972 -17.650 1.00 92.31 99 LYS A C 1
ATOM 795 O O . LYS A 1 99 ? 12.951 -8.557 -18.455 1.00 92.31 99 LYS A O 1
ATOM 800 N N . LYS A 1 100 ? 12.131 -10.244 -17.231 1.00 93.25 100 LYS A N 1
ATOM 801 C CA . LYS A 1 100 ? 13.159 -11.228 -17.630 1.00 93.25 100 LYS A CA 1
ATOM 802 C C . LYS A 1 100 ? 13.078 -11.571 -19.120 1.00 93.25 100 LYS A C 1
ATOM 804 O O . LYS A 1 100 ? 14.086 -11.520 -19.821 1.00 93.25 100 LYS A O 1
ATOM 809 N N . CYS A 1 101 ? 11.876 -11.885 -19.606 1.00 93.81 101 CYS A N 1
ATOM 810 C CA . CYS A 1 101 ? 11.654 -12.241 -21.008 1.00 93.81 101 CYS A CA 1
ATOM 811 C C . CYS A 1 101 ? 11.857 -11.046 -21.945 1.00 93.81 101 CYS A C 1
ATOM 813 O O . CYS A 1 101 ? 12.380 -11.220 -23.044 1.00 93.81 101 CYS A O 1
ATOM 815 N N . CYS A 1 102 ? 11.472 -9.848 -21.500 1.00 93.81 102 CYS A N 1
ATOM 816 C CA . CYS A 1 102 ? 11.691 -8.603 -22.221 1.00 93.81 102 CYS A CA 1
ATOM 817 C C . CYS A 1 102 ? 13.186 -8.302 -22.338 1.00 93.81 102 CYS A C 1
ATOM 819 O O . CYS A 1 102 ? 13.655 -8.075 -23.443 1.00 93.81 102 CYS A O 1
ATOM 821 N N . ARG A 1 103 ? 13.958 -8.396 -21.243 1.00 9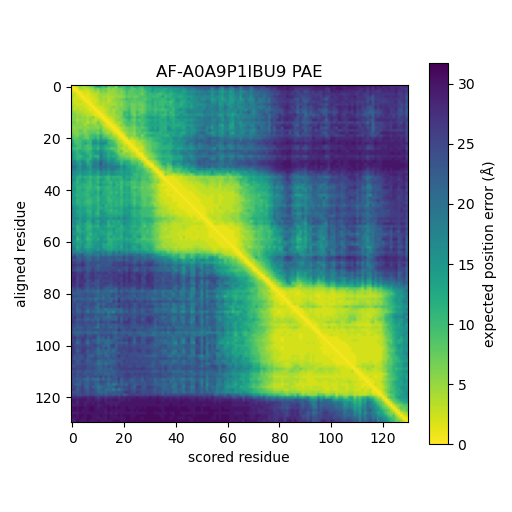2.19 103 ARG A N 1
ATOM 822 C CA . ARG A 1 103 ? 15.415 -8.179 -21.269 1.00 92.19 103 ARG A CA 1
ATOM 823 C C . ARG A 1 103 ? 16.121 -9.097 -22.261 1.00 92.19 103 ARG A C 1
ATOM 825 O O . ARG A 1 103 ? 16.987 -8.639 -22.994 1.00 92.19 103 ARG A O 1
ATOM 832 N N . PHE A 1 104 ? 15.766 -10.383 -22.269 1.00 93.31 104 PHE A N 1
ATOM 833 C CA . PHE A 1 104 ? 16.356 -11.353 -23.193 1.00 93.31 104 PHE A CA 1
ATOM 834 C C . PHE A 1 104 ? 16.090 -10.970 -24.653 1.00 93.31 104 PHE A C 1
ATOM 836 O O . PHE A 1 104 ? 17.024 -10.919 -25.445 1.00 93.31 104 PHE A O 1
ATOM 843 N N . LYS A 1 105 ? 14.829 -10.657 -24.981 1.00 91.25 105 LYS A N 1
ATOM 844 C CA . LYS A 1 105 ? 14.423 -10.280 -26.340 1.00 91.25 105 LYS A CA 1
ATOM 845 C C . LYS A 1 105 ? 15.079 -8.968 -26.777 1.00 91.25 105 LYS A C 1
ATOM 847 O O . LYS A 1 105 ? 15.744 -8.941 -27.802 1.00 91.25 105 LYS A O 1
ATOM 852 N N . CYS A 1 106 ? 14.989 -7.929 -25.949 1.00 91.81 106 CYS A N 1
ATOM 853 C CA . CYS A 1 106 ? 15.609 -6.633 -26.209 1.00 91.81 106 CYS A CA 1
ATOM 854 C C . CYS A 1 106 ? 17.129 -6.732 -26.391 1.00 91.81 106 CYS A C 1
ATOM 856 O O . CYS A 1 106 ? 17.667 -6.100 -27.288 1.00 91.81 106 CYS A O 1
ATOM 858 N N . LYS A 1 107 ? 17.820 -7.568 -25.602 1.00 90.12 107 LYS A N 1
ATOM 859 C CA . LYS A 1 107 ? 19.266 -7.786 -25.757 1.00 90.12 107 LYS A CA 1
ATOM 860 C C . LYS A 1 107 ? 19.609 -8.502 -27.069 1.00 90.12 107 LYS A C 1
ATOM 862 O O . LYS A 1 107 ? 20.611 -8.168 -27.687 1.00 90.12 107 LYS A O 1
ATOM 867 N N . HIS A 1 108 ? 18.820 -9.502 -27.463 1.00 90.19 108 HIS A N 1
ATOM 868 C CA . HIS A 1 108 ? 19.082 -10.299 -28.664 1.00 90.19 108 HIS A CA 1
ATOM 869 C C . HIS A 1 108 ? 18.763 -9.531 -29.954 1.00 90.19 108 HIS A C 1
ATOM 871 O O . HIS A 1 108 ? 19.511 -9.602 -30.919 1.00 90.19 108 HIS A O 1
ATOM 877 N N . GLU A 1 109 ? 17.661 -8.783 -29.958 1.00 88.38 109 GLU A N 1
ATOM 878 C CA . GLU A 1 109 ? 17.167 -8.039 -31.124 1.00 88.38 109 GLU A CA 1
ATOM 879 C C . GLU A 1 109 ? 17.620 -6.564 -31.123 1.00 88.38 109 GLU A C 1
ATOM 881 O O . GLU A 1 109 ? 17.235 -5.813 -32.010 1.00 88.38 109 GLU A O 1
ATOM 886 N N . LYS A 1 110 ? 18.424 -6.142 -30.130 1.00 87.31 110 LYS A N 1
ATOM 887 C CA . LYS A 1 110 ? 18.858 -4.747 -29.896 1.00 87.31 110 LYS A CA 1
ATOM 888 C C . LYS A 1 110 ? 17.697 -3.737 -29.917 1.00 87.31 110 LYS A C 1
ATOM 890 O O . LYS A 1 110 ? 17.806 -2.654 -30.478 1.00 87.31 110 LYS A O 1
ATOM 895 N N . LEU A 1 111 ? 16.575 -4.108 -29.299 1.00 87.56 111 LEU A N 1
ATOM 896 C CA . LEU A 1 111 ? 15.365 -3.285 -29.233 1.00 87.56 111 LEU A CA 1
ATOM 897 C C . LEU A 1 111 ? 15.269 -2.531 -27.913 1.00 87.56 111 LEU A C 1
ATOM 899 O O . LEU A 1 111 ? 15.401 -3.128 -26.842 1.00 87.56 111 LEU A O 1
ATOM 903 N N . ASP A 1 112 ? 14.893 -1.263 -27.980 1.00 89.81 112 ASP A N 1
ATOM 904 C CA . ASP A 1 112 ? 14.646 -0.455 -26.791 1.00 89.81 112 ASP A CA 1
ATOM 905 C C . ASP A 1 112 ? 13.280 -0.769 -26.169 1.00 89.81 112 ASP A C 1
ATOM 907 O O . ASP A 1 112 ? 12.304 -1.103 -26.844 1.00 89.81 112 ASP A O 1
ATOM 911 N N . CYS A 1 113 ? 13.183 -0.655 -24.846 1.00 90.31 113 CYS A N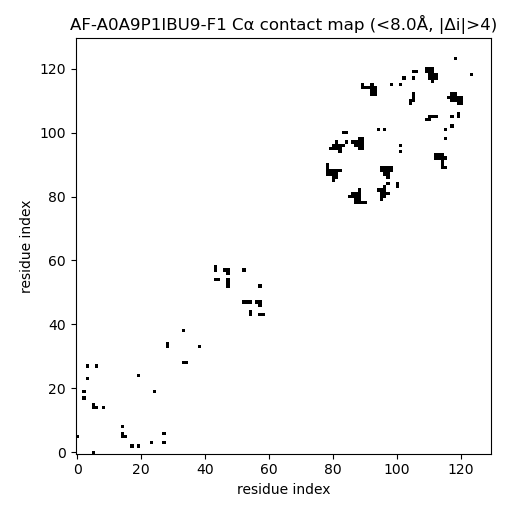 1
ATOM 912 C CA . CYS A 1 113 ? 11.930 -0.833 -24.122 1.00 90.31 113 CYS A CA 1
ATOM 913 C C . CYS A 1 113 ? 11.718 0.312 -23.136 1.00 90.31 113 CYS A C 1
ATOM 915 O O . CYS A 1 113 ? 12.334 0.328 -22.069 1.00 90.31 113 CYS A O 1
ATOM 917 N N . LYS A 1 114 ? 10.776 1.215 -23.441 1.00 89.62 114 LYS A N 1
ATOM 918 C CA . LYS A 1 114 ? 10.422 2.351 -22.570 1.00 89.62 114 LYS A CA 1
ATOM 919 C C . LYS A 1 114 ? 9.892 1.898 -21.202 1.00 89.62 114 LYS A C 1
ATOM 921 O O . LYS A 1 114 ? 10.328 2.404 -20.175 1.00 89.62 114 LYS A O 1
ATOM 926 N N . ALA A 1 115 ? 9.033 0.875 -21.165 1.00 90.06 115 ALA A N 1
ATOM 927 C CA . ALA A 1 115 ? 8.443 0.374 -19.917 1.00 90.06 115 ALA A CA 1
ATOM 928 C C . ALA A 1 115 ? 9.466 -0.223 -18.935 1.00 90.06 115 ALA A C 1
ATOM 930 O O . ALA A 1 115 ? 9.340 -0.063 -17.722 1.00 90.06 115 ALA A O 1
ATOM 931 N N . HIS A 1 116 ? 10.488 -0.915 -19.447 1.00 89.75 116 HIS A N 1
ATOM 932 C CA . HIS A 1 116 ? 11.535 -1.527 -18.623 1.00 89.75 116 HIS A CA 1
ATOM 933 C C . HIS A 1 116 ? 12.846 -0.730 -18.598 1.00 89.75 116 HIS A C 1
ATOM 935 O O . HIS A 1 116 ? 13.778 -1.152 -17.911 1.00 89.75 116 HIS A O 1
ATOM 941 N N . ARG A 1 117 ? 12.894 0.414 -19.297 1.00 90.00 117 ARG A N 1
ATOM 942 C CA . ARG A 1 117 ? 14.063 1.293 -19.454 1.00 90.00 117 ARG A CA 1
ATOM 943 C C . ARG A 1 117 ? 15.296 0.548 -19.966 1.00 90.00 117 ARG A C 1
ATOM 945 O O . ARG A 1 117 ? 16.384 0.663 -19.413 1.00 90.00 117 ARG A O 1
ATOM 952 N N . TYR A 1 118 ? 15.098 -0.263 -21.003 1.00 90.31 118 TYR A N 1
ATOM 953 C CA . TYR A 1 118 ? 16.202 -0.852 -21.751 1.00 90.31 118 TYR A CA 1
ATOM 954 C C . TYR A 1 118 ? 16.514 0.024 -22.955 1.00 90.31 118 TYR A C 1
ATOM 956 O O . TYR A 1 118 ? 15.603 0.322 -23.723 1.00 90.31 118 TYR A O 1
ATOM 964 N N . ILE A 1 119 ? 17.777 0.411 -23.090 1.00 86.81 119 ILE A N 1
ATOM 965 C CA . ILE A 1 119 ? 18.296 1.205 -24.200 1.00 86.81 119 ILE A CA 1
ATOM 966 C C . ILE A 1 119 ? 19.505 0.435 -24.732 1.00 86.81 119 ILE A C 1
ATOM 968 O O . ILE A 1 119 ? 20.418 0.105 -23.973 1.00 86.81 119 ILE A O 1
ATOM 972 N N . PHE A 1 120 ? 19.438 0.056 -25.997 1.00 80.75 120 PHE A N 1
ATOM 973 C CA . PHE A 1 120 ? 20.421 -0.727 -26.736 1.00 80.75 120 PHE A CA 1
ATOM 974 C C . PHE A 1 120 ? 20.821 -0.047 -28.049 1.00 80.75 120 PHE A C 1
ATOM 976 O O . PHE A 1 120 ? 21.842 -0.429 -28.618 1.00 80.75 120 PHE A O 1
ATOM 983 N N . SER A 1 121 ? 20.043 0.928 -28.533 1.00 68.69 121 SER A N 1
ATOM 984 C CA . SER A 1 121 ? 20.444 1.782 -29.649 1.00 68.69 121 SER A CA 1
ATOM 985 C C . SER A 1 121 ? 21.463 2.845 -29.202 1.00 68.69 121 SER A C 1
ATOM 987 O O . SER A 1 121 ? 21.398 3.369 -28.091 1.00 68.69 121 SER A O 1
ATOM 989 N N . GLU A 1 122 ? 22.411 3.172 -30.084 1.00 58.88 122 GLU A N 1
ATOM 990 C CA . GLU A 1 122 ? 23.419 4.233 -29.897 1.00 58.88 122 GLU A CA 1
ATOM 991 C C . GLU A 1 122 ? 22.825 5.653 -30.058 1.00 58.88 122 GLU A C 1
ATOM 993 O O . GLU A 1 122 ? 23.520 6.643 -29.875 1.00 58.88 122 GLU A O 1
ATOM 998 N N . ASN A 1 123 ? 21.517 5.778 -30.322 1.00 53.44 123 ASN A N 1
ATOM 999 C CA . ASN A 1 123 ? 20.817 7.050 -30.553 1.00 53.44 123 ASN A CA 1
ATOM 1000 C C . ASN A 1 123 ? 20.179 7.617 -29.270 1.00 53.44 123 ASN A C 1
ATOM 1002 O O . ASN A 1 123 ? 19.054 8.124 -29.292 1.00 53.44 123 ASN A O 1
ATOM 1006 N N . ALA A 1 124 ? 20.873 7.512 -28.135 1.00 51.78 124 ALA A N 1
ATOM 1007 C CA . ALA A 1 124 ? 20.375 7.971 -26.835 1.00 51.78 124 ALA A CA 1
ATOM 1008 C C . ALA A 1 124 ? 20.203 9.505 -26.735 1.00 51.78 124 ALA A C 1
ATOM 1010 O O . ALA A 1 124 ? 19.574 9.977 -25.793 1.00 51.78 124 ALA A O 1
ATOM 1011 N N . GLU A 1 125 ? 20.701 10.281 -27.702 1.00 45.88 125 GLU A N 1
ATOM 1012 C CA . GLU A 1 125 ? 20.739 11.749 -27.627 1.00 45.88 125 GLU A CA 1
ATOM 1013 C C . GLU A 1 125 ? 19.474 12.468 -28.143 1.00 45.88 125 GLU A C 1
ATOM 1015 O O . GLU A 1 125 ? 19.316 13.660 -27.908 1.00 45.88 125 GLU A O 1
ATOM 1020 N N . ILE A 1 126 ? 18.529 11.787 -28.810 1.00 51.12 126 ILE A N 1
ATOM 1021 C CA . ILE A 1 126 ? 17.388 12.475 -29.468 1.00 51.12 126 ILE A CA 1
ATOM 1022 C C . ILE A 1 126 ? 16.093 12.454 -28.624 1.00 51.12 126 ILE A C 1
ATOM 1024 O O . ILE A 1 126 ? 15.137 13.166 -28.920 1.00 51.12 126 ILE A O 1
ATOM 1028 N N . ALA A 1 127 ? 16.038 11.692 -27.529 1.00 48.78 127 ALA A N 1
ATOM 1029 C CA . ALA A 1 127 ? 14.803 11.521 -26.752 1.00 48.78 127 ALA A CA 1
ATOM 1030 C C . ALA A 1 127 ? 14.587 12.535 -25.604 1.00 48.78 127 ALA A C 1
ATOM 1032 O O . ALA A 1 127 ? 13.580 12.417 -24.910 1.00 48.78 127 ALA A O 1
ATOM 1033 N N . GLU A 1 128 ? 15.485 13.508 -25.396 1.00 45.75 128 GLU A N 1
ATOM 1034 C CA . GLU A 1 128 ? 15.327 14.564 -24.371 1.00 45.75 128 GLU A CA 1
ATOM 1035 C C . GLU A 1 128 ? 14.722 15.883 -24.898 1.00 45.75 128 GLU A C 1
ATOM 1037 O O . GLU A 1 128 ? 14.476 16.786 -24.106 1.00 45.75 128 GLU A O 1
ATOM 1042 N N . ASN A 1 129 ? 14.404 15.996 -26.195 1.00 43.44 129 ASN A N 1
ATOM 1043 C CA . ASN A 1 129 ? 13.794 17.201 -26.787 1.00 43.44 129 ASN A CA 1
ATOM 1044 C C . ASN A 1 129 ? 12.466 16.921 -27.521 1.00 43.44 129 ASN A C 1
ATOM 1046 O O . ASN A 1 129 ? 12.280 17.349 -28.661 1.00 43.44 129 ASN A O 1
ATOM 1050 N N . CYS A 1 130 ? 11.532 16.211 -26.881 1.00 34.91 130 CYS A N 1
ATOM 1051 C CA . CYS A 1 130 ? 10.114 16.252 -27.256 1.00 34.91 130 CYS A CA 1
ATOM 1052 C C . CYS A 1 130 ? 9.199 15.998 -26.056 1.00 34.91 130 CYS A C 1
ATOM 1054 O O . CYS A 1 130 ? 9.494 15.064 -25.276 1.00 34.91 130 CYS A O 1
#

Foldseek 3Di:
DPPLVLVPDDPPDPGDDDDDDPVSVVVNCVVVDDDPVRVVLVVLVVQCVVVVHDSVVSVVVVVVVVVVVVVVPPPPPPADAAPVDRHGAQVPWPNRHNLVVSVVCCVVVVNATPRNGDHRDPPPPPPPPD

Mean predicted aligned error: 16.4 Å

Solvent-accessible surface area (backbone atoms only — not comparable to full-atom values): 8074 Å² total; per-residue (Å²): 132,61,70,70,63,61,66,70,51,64,88,87,52,90,68,82,92,71,89,71,53,72,71,59,52,48,60,71,36,67,81,73,53,69,49,72,68,52,53,52,51,48,56,44,48,53,54,9,59,79,64,75,42,56,61,70,56,38,53,51,49,55,54,45,53,67,46,48,65,62,57,71,66,57,69,75,77,84,57,56,61,14,79,89,45,92,49,56,22,43,78,79,29,92,77,38,22,23,71,70,61,39,51,54,50,26,65,76,70,50,41,64,33,82,60,78,68,43,80,59,59,92,70,73,81,69,75,84,80,122